Protein AF-A0A1Z2L1V6-F1 (afdb_monomer_lite)

Structure (mmCIF, N/CA/C/O backbone):
data_AF-A0A1Z2L1V6-F1
#
_entry.id   AF-A0A1Z2L1V6-F1
#
loop_
_atom_site.group_PDB
_atom_site.id
_atom_site.type_symbol
_atom_site.label_atom_id
_atom_site.label_alt_id
_atom_site.label_comp_id
_atom_site.label_asym_id
_atom_site.label_entity_id
_atom_site.label_seq_id
_atom_site.pdbx_PDB_ins_code
_atom_site.Cartn_x
_atom_site.Cartn_y
_atom_site.Cartn_z
_atom_site.occupancy
_atom_site.B_iso_or_equiv
_atom_site.auth_seq_id
_atom_site.auth_comp_id
_atom_site.auth_asym_id
_atom_site.auth_atom_id
_atom_site.pdbx_PDB_model_num
ATOM 1 N N . MET A 1 1 ? 20.965 -11.676 6.450 1.00 44.97 1 MET A N 1
ATOM 2 C CA . MET A 1 1 ? 20.371 -10.347 6.203 1.00 44.97 1 MET A CA 1
ATOM 3 C C . MET A 1 1 ? 20.035 -10.289 4.721 1.00 44.97 1 MET A C 1
ATOM 5 O O . MET A 1 1 ? 20.949 -10.193 3.921 1.00 44.97 1 MET A O 1
ATOM 9 N N . ARG A 1 2 ? 18.782 -10.573 4.347 1.00 53.12 2 ARG A N 1
ATOM 10 C CA . ARG A 1 2 ? 18.329 -10.669 2.942 1.00 53.12 2 ARG A CA 1
ATOM 11 C C . ARG A 1 2 ? 16.833 -10.354 2.872 1.00 53.12 2 ARG A C 1
ATOM 13 O O . ARG A 1 2 ? 16.032 -11.200 2.494 1.00 53.12 2 ARG A O 1
ATOM 20 N N . HIS A 1 3 ? 16.450 -9.210 3.430 1.00 53.44 3 HIS A N 1
ATOM 21 C CA . HIS A 1 3 ? 15.077 -8.685 3.382 1.00 53.44 3 HIS A CA 1
ATOM 22 C C . HIS A 1 3 ? 15.018 -7.291 2.736 1.00 53.44 3 HIS A C 1
ATOM 24 O O . HIS A 1 3 ? 13.933 -6.794 2.485 1.00 53.44 3 HIS A O 1
ATOM 30 N N . GLU A 1 4 ? 16.163 -6.688 2.401 1.00 54.22 4 GLU A N 1
ATOM 31 C CA . GLU A 1 4 ? 16.228 -5.328 1.846 1.00 54.22 4 GLU A CA 1
ATOM 32 C C . GLU A 1 4 ? 16.001 -5.310 0.316 1.00 54.22 4 GLU A C 1
ATOM 34 O O . GLU A 1 4 ? 15.522 -4.324 -0.234 1.00 54.22 4 GLU A O 1
ATOM 39 N N . ASP A 1 5 ? 16.219 -6.438 -0.377 1.00 55.47 5 ASP A N 1
ATOM 40 C CA . ASP A 1 5 ? 16.149 -6.512 -1.850 1.00 55.47 5 ASP A CA 1
ATOM 41 C C . ASP A 1 5 ? 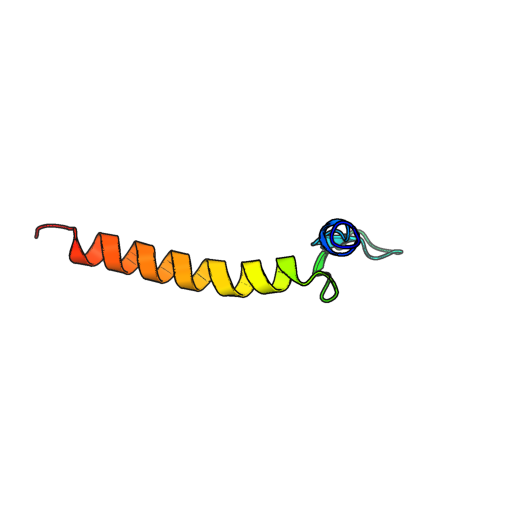14.709 -6.565 -2.420 1.00 55.47 5 ASP A C 1
ATOM 43 O O . ASP A 1 5 ? 14.488 -6.351 -3.620 1.00 55.47 5 ASP A O 1
ATOM 47 N N . GLU A 1 6 ? 13.708 -6.915 -1.601 1.00 56.03 6 GLU A N 1
ATOM 48 C CA . GLU A 1 6 ? 12.298 -6.955 -2.031 1.00 56.03 6 GLU A CA 1
ATOM 49 C C . GLU A 1 6 ? 11.615 -5.588 -1.908 1.00 56.03 6 GLU A C 1
ATOM 51 O O . GLU A 1 6 ? 10.771 -5.252 -2.748 1.00 56.03 6 GLU A O 1
ATOM 56 N N . GLU A 1 7 ? 12.023 -4.780 -0.926 1.00 56.91 7 GLU A N 1
ATOM 57 C CA . GLU A 1 7 ? 11.515 -3.421 -0.701 1.00 56.91 7 GLU A CA 1
ATOM 58 C C . GLU A 1 7 ? 12.053 -2.418 -1.731 1.00 56.91 7 GLU A C 1
ATOM 60 O O . GLU A 1 7 ? 11.358 -1.468 -2.098 1.00 56.91 7 GLU A O 1
ATOM 65 N N . GLU A 1 8 ? 13.244 -2.663 -2.280 1.00 63.22 8 GLU A N 1
ATOM 66 C CA . GLU A 1 8 ? 13.901 -1.765 -3.238 1.00 63.22 8 GLU A CA 1
ATOM 67 C C . GLU A 1 8 ? 13.247 -1.730 -4.629 1.00 63.22 8 GLU A C 1
ATOM 69 O O . GLU A 1 8 ? 13.553 -0.870 -5.462 1.00 63.22 8 GLU A O 1
ATOM 74 N N . ARG A 1 9 ? 12.324 -2.654 -4.925 1.00 68.12 9 ARG A N 1
ATOM 75 C CA . ARG A 1 9 ? 11.644 -2.657 -6.224 1.00 68.12 9 ARG A CA 1
ATOM 76 C C . ARG A 1 9 ? 10.651 -1.502 -6.266 1.00 68.12 9 ARG A C 1
ATOM 78 O O . ARG A 1 9 ? 9.693 -1.511 -5.503 1.00 68.12 9 ARG A O 1
ATOM 85 N N . PRO A 1 10 ? 10.760 -0.545 -7.198 1.00 73.62 10 PRO A N 1
ATOM 86 C CA . PRO A 1 10 ? 9.836 0.579 -7.227 1.00 73.62 10 PRO A CA 1
ATOM 87 C C . PRO A 1 10 ? 8.394 0.094 -7.455 1.00 73.62 10 PRO A C 1
ATOM 89 O O . PRO A 1 10 ? 8.139 -0.737 -8.338 1.00 73.62 10 PRO A O 1
ATOM 92 N N . LEU A 1 11 ? 7.458 0.620 -6.651 1.00 75.69 11 LEU A N 1
ATOM 93 C CA . LEU A 1 11 ? 6.013 0.334 -6.723 1.00 75.69 11 LEU A CA 1
ATOM 94 C C . LEU A 1 11 ? 5.438 0.625 -8.113 1.00 75.69 11 LEU A C 1
ATOM 96 O O . LEU A 1 11 ? 4.599 -0.114 -8.630 1.00 75.69 11 LEU A O 1
ATOM 100 N N . PHE A 1 12 ? 5.936 1.692 -8.733 1.00 80.88 12 PHE A N 1
ATOM 101 C CA . PHE A 1 12 ? 5.611 2.069 -10.096 1.00 80.88 12 PHE A CA 1
ATOM 102 C C . PHE A 1 12 ? 6.868 2.019 -10.947 1.00 80.88 12 PHE A C 1
ATOM 104 O O . PHE A 1 12 ? 7.889 2.621 -10.624 1.00 80.88 12 PHE A O 1
ATOM 111 N N . THR A 1 13 ? 6.776 1.320 -12.070 1.00 81.75 13 THR A N 1
ATOM 112 C CA . THR A 1 13 ? 7.848 1.273 -13.063 1.00 81.75 13 THR A CA 1
ATOM 113 C C . THR A 1 13 ? 7.426 2.075 -14.280 1.00 81.75 13 THR A C 1
ATOM 115 O O . THR A 1 13 ? 6.268 2.036 -14.707 1.00 81.75 13 THR A O 1
ATOM 118 N N . ARG A 1 14 ? 8.358 2.828 -14.860 1.00 80.00 14 ARG A N 1
ATOM 119 C CA . ARG A 1 14 ? 8.125 3.473 -16.150 1.00 80.00 14 ARG A CA 1
ATOM 120 C C . ARG A 1 14 ? 8.286 2.430 -17.251 1.00 80.00 14 ARG A C 1
ATOM 122 O O . ARG A 1 14 ? 9.278 1.701 -17.279 1.00 80.00 14 ARG A O 1
ATOM 129 N N . ARG A 1 15 ? 7.340 2.362 -18.192 1.00 77.94 15 ARG A N 1
ATOM 130 C CA . ARG A 1 15 ? 7.524 1.519 -19.384 1.00 77.94 15 ARG A CA 1
ATOM 131 C C . ARG A 1 15 ? 8.757 1.994 -20.163 1.00 77.94 15 ARG A C 1
ATOM 133 O O . ARG A 1 15 ? 8.850 3.170 -20.494 1.00 77.94 15 ARG A O 1
ATOM 140 N N . ARG A 1 16 ? 9.644 1.061 -20.531 1.00 72.38 16 ARG A N 1
ATOM 141 C CA . ARG A 1 16 ? 10.933 1.310 -21.218 1.00 72.38 16 ARG A CA 1
ATOM 142 C C . ARG A 1 16 ? 10.840 2.192 -22.475 1.00 72.38 16 ARG A C 1
ATOM 144 O O . ARG A 1 16 ? 11.807 2.857 -22.812 1.00 72.38 16 ARG A O 1
ATOM 151 N N . TYR A 1 17 ? 9.680 2.224 -23.133 1.00 73.62 17 TYR A N 1
ATOM 152 C CA . TYR A 1 17 ? 9.438 2.981 -24.367 1.00 73.62 17 TYR A CA 1
ATOM 153 C C . TYR A 1 17 ? 8.215 3.910 -24.281 1.00 73.62 17 TYR A C 1
ATOM 155 O O . TYR A 1 17 ? 7.589 4.213 -25.292 1.00 73.62 17 TYR A O 1
ATOM 163 N N . GLY A 1 18 ? 7.824 4.348 -23.080 1.00 69.56 18 GLY A N 1
ATOM 164 C CA . GLY A 1 18 ? 6.675 5.241 -22.914 1.00 69.56 18 GLY A CA 1
ATOM 165 C C . GLY A 1 18 ? 6.768 6.164 -21.701 1.00 69.56 18 GLY A C 1
ATOM 166 O O . GLY A 1 18 ? 7.588 5.985 -20.803 1.00 69.56 18 GLY A O 1
ATOM 167 N N . SER A 1 19 ? 5.889 7.167 -21.653 1.00 79.81 19 SER A N 1
ATOM 168 C CA . SER A 1 19 ? 5.710 8.028 -20.467 1.00 79.81 19 SER A CA 1
ATOM 169 C C . SER A 1 19 ? 4.766 7.416 -19.418 1.00 79.81 19 SER A C 1
ATOM 171 O O . SER A 1 19 ? 4.449 8.029 -18.405 1.00 79.81 19 SER A O 1
ATOM 173 N N . ARG A 1 20 ? 4.273 6.194 -19.660 1.00 81.12 20 ARG A N 1
ATOM 174 C CA . ARG A 1 20 ? 3.268 5.561 -18.807 1.00 81.12 20 ARG A CA 1
ATOM 175 C C . ARG A 1 20 ? 3.925 4.860 -17.622 1.00 81.12 20 ARG A C 1
ATOM 177 O O . ARG A 1 20 ? 4.734 3.946 -17.810 1.00 81.12 20 ARG A O 1
ATOM 184 N N . TRP A 1 21 ? 3.520 5.269 -16.427 1.00 81.69 21 TRP A N 1
ATOM 185 C CA . TRP A 1 21 ? 3.789 4.567 -15.180 1.00 81.69 21 TRP A CA 1
ATOM 186 C C . TRP A 1 21 ? 2.843 3.378 -15.049 1.00 81.69 21 TRP A C 1
ATOM 188 O O . TRP A 1 21 ? 1.641 3.500 -15.290 1.00 81.69 21 TRP A O 1
ATOM 198 N N . VAL A 1 22 ? 3.394 2.218 -14.714 1.00 82.50 22 VAL A N 1
ATOM 199 C CA . VAL A 1 22 ? 2.642 0.977 -14.519 1.00 82.50 22 VAL A CA 1
ATOM 200 C C . VAL A 1 22 ? 2.974 0.392 -13.162 1.00 82.50 22 VAL A C 1
ATOM 202 O O . VAL A 1 22 ? 4.129 0.395 -12.733 1.00 82.50 22 VAL A O 1
ATOM 205 N N . TYR A 1 23 ? 1.937 -0.118 -12.506 1.00 81.38 23 TYR A N 1
ATOM 206 C CA . TYR A 1 23 ? 2.069 -0.822 -11.244 1.00 81.38 23 TYR A CA 1
ATOM 207 C C . TYR A 1 23 ? 2.952 -2.063 -11.410 1.00 81.38 23 TYR A C 1
ATOM 209 O O . TYR A 1 23 ? 2.762 -2.869 -12.327 1.00 81.38 23 TYR A O 1
ATOM 217 N N . ASN A 1 24 ? 3.930 -2.201 -10.521 1.00 79.56 24 ASN A N 1
ATOM 218 C CA . ASN A 1 24 ? 4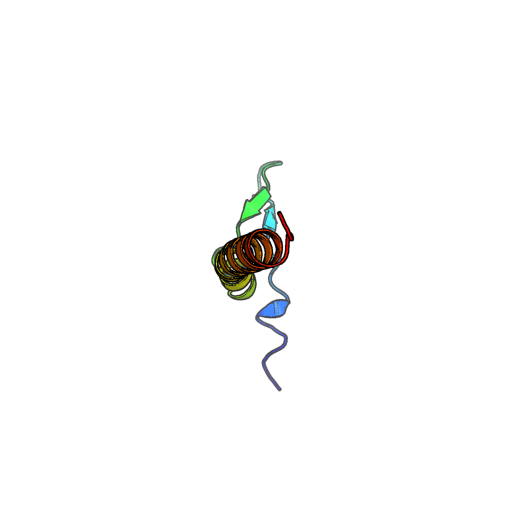.844 -3.324 -10.507 1.00 79.56 24 ASN A CA 1
ATOM 219 C C . ASN A 1 24 ? 4.288 -4.446 -9.629 1.00 79.56 24 ASN A C 1
ATOM 221 O O . ASN A 1 24 ? 4.488 -4.464 -8.418 1.00 79.56 24 ASN A O 1
ATOM 225 N N . HIS A 1 25 ? 3.656 -5.435 -10.259 1.00 74.69 25 HIS A N 1
ATOM 226 C CA . HIS A 1 25 ? 3.102 -6.599 -9.561 1.00 74.69 25 HIS A CA 1
ATOM 227 C C . HIS A 1 25 ? 4.156 -7.444 -8.817 1.00 74.69 25 HIS A C 1
ATOM 229 O O . HIS A 1 25 ? 3.793 -8.352 -8.075 1.00 74.69 25 HIS A O 1
ATOM 235 N N . ARG A 1 26 ? 5.456 -7.217 -9.066 1.00 77.75 26 ARG A N 1
ATOM 236 C CA . ARG A 1 26 ? 6.561 -7.940 -8.421 1.00 77.75 26 ARG A CA 1
ATOM 237 C C . ARG A 1 26 ? 7.004 -7.302 -7.105 1.00 77.75 26 ARG A C 1
ATOM 239 O O . ARG A 1 26 ? 7.927 -7.834 -6.499 1.00 77.75 26 ARG A O 1
ATOM 246 N N . ASN A 1 27 ? 6.418 -6.169 -6.708 1.00 80.62 27 ASN A N 1
ATOM 247 C CA . ASN A 1 27 ? 6.626 -5.598 -5.384 1.00 80.62 27 ASN A CA 1
ATOM 248 C C . ASN A 1 27 ? 5.496 -6.088 -4.446 1.00 80.62 27 ASN A C 1
ATOM 250 O O . ASN A 1 27 ? 4.345 -5.672 -4.622 1.00 80.62 27 ASN A O 1
ATOM 254 N N . PRO A 1 28 ? 5.797 -6.949 -3.455 1.00 78.62 28 PRO A N 1
ATOM 255 C CA . PRO A 1 28 ? 4.801 -7.456 -2.510 1.00 78.62 28 PRO A CA 1
ATOM 256 C C . PRO A 1 28 ? 4.208 -6.355 -1.611 1.00 78.62 28 PRO A C 1
ATOM 258 O O . PRO A 1 28 ? 3.030 -6.430 -1.258 1.00 78.62 28 PRO A O 1
ATOM 261 N N . ALA A 1 29 ? 4.960 -5.291 -1.310 1.00 80.62 29 ALA A N 1
ATOM 262 C CA . ALA A 1 29 ? 4.480 -4.147 -0.533 1.00 80.62 29 ALA A CA 1
ATOM 263 C C . ALA A 1 29 ? 3.393 -3.353 -1.273 1.00 80.62 29 ALA A C 1
ATOM 265 O O . ALA A 1 29 ? 2.462 -2.842 -0.654 1.00 80.62 29 ALA A O 1
ATOM 266 N N . GLY A 1 30 ? 3.451 -3.297 -2.606 1.00 80.00 30 GLY A N 1
ATOM 267 C CA . GLY A 1 30 ? 2.394 -2.670 -3.402 1.00 80.00 30 GLY A CA 1
ATOM 268 C C . GLY A 1 30 ? 1.059 -3.385 -3.263 1.00 80.00 30 GLY A C 1
ATOM 269 O O . GLY A 1 30 ? 0.017 -2.744 -3.126 1.00 80.00 30 GLY A O 1
ATOM 270 N N . LEU A 1 31 ? 1.098 -4.718 -3.224 1.00 81.00 31 LEU A N 1
ATOM 271 C CA . LEU A 1 31 ? -0.093 -5.53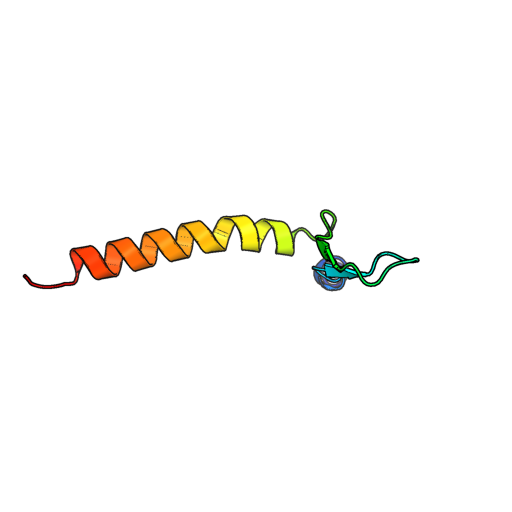4 -3.040 1.00 81.00 31 LEU A CA 1
ATOM 272 C C . LEU A 1 31 ? -0.616 -5.371 -1.615 1.00 81.00 31 LEU A C 1
AT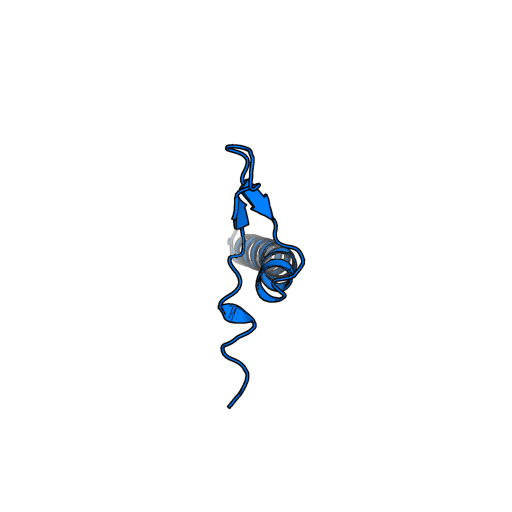OM 274 O O . LEU A 1 31 ? -1.816 -5.177 -1.427 1.00 81.00 31 LEU A O 1
ATOM 278 N N . ALA A 1 32 ? 0.283 -5.364 -0.628 1.00 86.50 32 ALA A N 1
ATOM 279 C CA . ALA A 1 32 ? -0.071 -5.102 0.760 1.00 86.50 32 ALA A CA 1
ATOM 280 C C . ALA A 1 32 ? -0.784 -3.749 0.915 1.00 86.50 32 ALA A C 1
ATOM 282 O O . ALA A 1 32 ? -1.845 -3.695 1.528 1.00 86.50 32 ALA A O 1
ATOM 283 N N . LEU A 1 33 ? -0.279 -2.677 0.296 1.00 86.06 33 LEU A N 1
ATOM 284 C CA . LEU A 1 33 ? -0.917 -1.356 0.335 1.00 86.06 33 LEU A CA 1
ATOM 285 C C . LEU A 1 33 ? -2.307 -1.349 -0.314 1.00 86.06 33 LEU A C 1
ATOM 287 O O . LEU A 1 33 ? -3.224 -0.748 0.243 1.00 86.06 33 LEU A O 1
ATOM 291 N N . ILE A 1 34 ? -2.489 -2.041 -1.445 1.00 87.69 34 ILE A N 1
ATOM 292 C CA . ILE A 1 34 ? -3.797 -2.164 -2.115 1.00 87.69 34 ILE A CA 1
ATOM 293 C C . ILE A 1 34 ? -4.828 -2.859 -1.215 1.00 87.69 34 ILE A C 1
ATOM 295 O O . ILE A 1 34 ? -6.007 -2.523 -1.277 1.00 87.69 34 ILE A O 1
ATOM 299 N N . VAL A 1 35 ? -4.402 -3.806 -0.375 1.00 89.44 35 VAL A N 1
ATOM 300 C CA . VAL A 1 35 ? -5.291 -4.532 0.546 1.00 89.44 35 VAL A CA 1
ATOM 301 C C . VAL A 1 35 ? -5.514 -3.760 1.849 1.00 89.44 35 VAL A C 1
ATOM 303 O O . VAL A 1 35 ? -6.644 -3.661 2.322 1.00 89.44 35 VAL A O 1
ATOM 306 N N . ILE A 1 36 ? -4.460 -3.186 2.428 1.00 92.31 36 ILE A N 1
ATOM 307 C CA . ILE A 1 36 ? -4.518 -2.486 3.718 1.00 92.31 36 ILE A CA 1
ATOM 308 C C . ILE A 1 36 ? -5.307 -1.182 3.592 1.00 92.31 36 ILE A C 1
ATOM 310 O O . ILE A 1 36 ? -6.121 -0.886 4.465 1.00 92.31 36 ILE A O 1
ATOM 314 N N . ALA A 1 37 ? -5.111 -0.420 2.511 1.00 94.62 37 ALA A N 1
ATOM 315 C CA . ALA A 1 37 ? -5.773 0.867 2.312 1.00 94.62 37 ALA A CA 1
ATOM 316 C C . ALA A 1 37 ? -7.308 0.794 2.458 1.00 94.62 37 ALA A C 1
ATOM 318 O O . ALA A 1 37 ? -7.830 1.492 3.326 1.00 94.62 37 ALA A O 1
ATOM 319 N N . PRO A 1 38 ? -8.052 -0.056 1.718 1.00 94.31 38 PRO A N 1
ATOM 320 C CA . PRO A 1 38 ? -9.505 -0.128 1.857 1.00 94.31 38 PRO A CA 1
ATOM 321 C C . PRO A 1 38 ? -9.941 -0.626 3.238 1.00 94.31 38 PRO A C 1
ATOM 323 O O . PRO A 1 38 ? -10.927 -0.120 3.768 1.00 94.31 38 PRO A O 1
ATOM 326 N N . VAL A 1 39 ? -9.208 -1.562 3.853 1.00 96.06 39 VAL A N 1
ATOM 327 C CA . VAL A 1 39 ? -9.524 -2.055 5.206 1.00 96.06 39 VAL A CA 1
ATOM 328 C C . VAL A 1 39 ? -9.414 -0.927 6.230 1.00 96.06 39 VAL A C 1
ATOM 330 O O . VAL A 1 39 ? -10.334 -0.725 7.022 1.00 96.06 39 VAL A O 1
ATOM 333 N N . VAL A 1 40 ? -8.328 -0.153 6.181 1.00 96.06 40 VAL A N 1
ATOM 334 C CA . VAL A 1 40 ? -8.129 1.010 7.056 1.00 96.06 40 VAL A CA 1
ATOM 335 C C . VAL A 1 40 ? -9.181 2.077 6.775 1.00 96.06 40 VAL A C 1
ATOM 337 O O . VAL A 1 40 ? -9.778 2.594 7.715 1.00 96.06 40 VAL A O 1
ATOM 340 N N . THR A 1 41 ? -9.461 2.381 5.506 1.00 96.25 41 THR A N 1
ATOM 341 C CA . THR A 1 41 ? -10.486 3.364 5.131 1.00 96.25 41 THR A CA 1
ATOM 342 C C . THR A 1 41 ? -11.857 2.986 5.684 1.00 96.25 41 THR A C 1
ATOM 344 O O . THR A 1 41 ? -12.502 3.821 6.315 1.00 96.25 41 THR A O 1
ATOM 347 N N . VAL A 1 42 ? -12.292 1.736 5.505 1.00 96.12 42 VAL A N 1
ATOM 348 C CA . VAL A 1 42 ? -13.573 1.256 6.041 1.00 96.12 42 VAL A CA 1
ATOM 349 C C . VAL A 1 42 ? -13.565 1.269 7.568 1.00 96.12 42 VAL A C 1
ATOM 351 O O . VAL A 1 42 ? -14.519 1.752 8.171 1.00 96.12 42 VAL A O 1
ATOM 354 N N . GLY A 1 43 ? -12.489 0.798 8.203 1.00 95.19 43 GLY A N 1
ATOM 355 C CA . GLY A 1 43 ? -12.362 0.794 9.660 1.0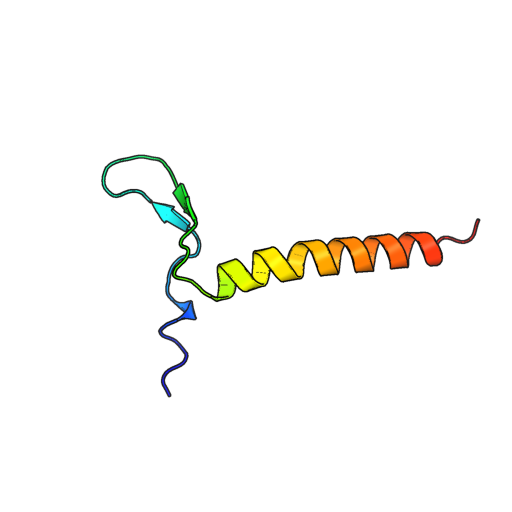0 95.19 43 GLY A CA 1
ATOM 356 C C . GLY A 1 43 ? -12.469 2.195 10.264 1.00 95.19 43 GLY A C 1
ATOM 357 O O . GLY A 1 43 ? -13.240 2.404 11.199 1.00 95.19 43 GLY A O 1
ATOM 358 N N . VAL A 1 44 ? -11.761 3.171 9.690 1.00 95.06 44 VAL A N 1
ATOM 359 C CA . VAL A 1 44 ? -11.822 4.579 10.111 1.00 95.06 44 VAL A CA 1
ATOM 360 C C . VAL A 1 44 ? -13.208 5.166 9.859 1.00 95.06 44 VAL A C 1
ATOM 362 O O . VAL A 1 44 ? -13.754 5.828 10.737 1.00 95.06 44 VAL A O 1
ATOM 365 N N . LEU A 1 45 ? -13.807 4.905 8.695 1.00 94.94 45 LEU A N 1
ATOM 366 C CA . LEU A 1 45 ? -15.142 5.403 8.368 1.00 94.94 45 LEU A CA 1
ATOM 367 C C . LEU A 1 45 ? -16.192 4.885 9.358 1.00 94.94 45 LEU A C 1
ATOM 369 O O . LEU A 1 45 ? -17.018 5.658 9.842 1.00 94.94 45 LEU A O 1
ATOM 373 N N . LEU A 1 46 ? -16.141 3.593 9.689 1.00 94.56 46 LEU A N 1
ATOM 374 C CA . LEU A 1 46 ? -17.017 2.994 10.690 1.00 94.56 46 LEU A CA 1
ATOM 375 C C . LEU A 1 46 ? -16.760 3.599 12.069 1.00 94.56 46 LEU A C 1
ATOM 377 O O . LEU A 1 46 ? -17.713 4.007 12.724 1.00 94.56 46 LEU A O 1
ATOM 381 N N . LEU A 1 47 ? -15.500 3.725 12.488 1.00 92.31 47 LEU A N 1
ATOM 382 C CA . LEU A 1 47 ? -15.145 4.330 13.772 1.00 92.31 47 LEU A CA 1
ATOM 383 C C . LEU A 1 47 ? -15.711 5.750 13.910 1.00 92.31 47 LEU A C 1
ATOM 385 O O . LEU A 1 47 ? -16.313 6.073 14.931 1.00 92.31 47 LEU A O 1
ATOM 389 N N . LEU A 1 48 ? -15.574 6.574 12.871 1.00 91.94 48 LEU A N 1
ATOM 390 C CA . LEU A 1 48 ? -16.129 7.928 12.843 1.00 91.94 48 LEU A CA 1
ATOM 391 C C . LEU A 1 48 ? -17.663 7.921 12.839 1.00 91.94 48 LEU A C 1
ATOM 393 O O . LEU A 1 48 ? -18.280 8.749 13.501 1.00 91.94 48 LEU A O 1
ATOM 397 N N . SER A 1 49 ? -18.282 6.970 12.138 1.00 89.81 49 SER A N 1
ATOM 398 C CA . SER A 1 49 ? -19.744 6.844 12.070 1.00 89.81 49 SER A CA 1
ATOM 399 C C . SER A 1 49 ? -20.360 6.385 13.395 1.00 89.81 49 SER A C 1
ATOM 401 O O . SER A 1 49 ? -21.445 6.835 13.752 1.00 89.81 49 SER A O 1
ATOM 403 N N . TYR A 1 50 ? -19.680 5.502 14.131 1.00 84.19 50 TYR A N 1
ATOM 404 C CA . TYR A 1 50 ? -20.118 5.027 15.448 1.00 84.19 50 TYR A CA 1
ATOM 405 C C . TYR A 1 50 ? -19.750 5.989 16.583 1.00 84.19 50 TYR A C 1
ATOM 407 O O . TYR A 1 50 ? -20.431 6.012 17.604 1.00 84.19 50 TYR A O 1
ATOM 415 N N . GLY A 1 51 ? -18.681 6.770 16.416 1.00 71.75 51 GLY A N 1
ATOM 416 C CA . GLY A 1 51 ? -18.206 7.748 17.392 1.00 71.75 51 GLY A CA 1
ATOM 417 C C . GLY A 1 51 ? -18.830 9.137 17.260 1.00 71.75 51 GLY A C 1
ATOM 418 O O . GLY A 1 51 ? -18.564 9.976 18.113 1.00 71.75 51 GLY A O 1
ATOM 419 N N . ALA A 1 52 ? -19.635 9.399 16.226 1.00 63.88 52 ALA A N 1
ATOM 420 C CA . ALA A 1 52 ? -20.396 10.636 16.095 1.00 63.88 52 ALA A CA 1
ATOM 421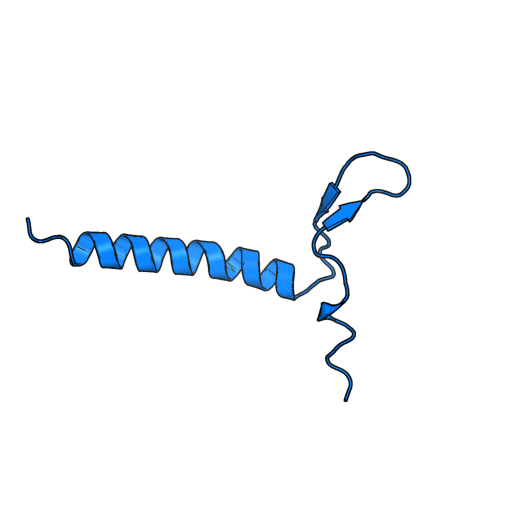 C C . ALA A 1 52 ? -21.629 10.585 17.022 1.00 63.88 52 ALA A C 1
ATOM 423 O O . ALA A 1 52 ? -22.588 9.873 16.699 1.00 63.88 52 ALA A O 1
ATOM 424 N N . PRO A 1 53 ? -21.643 11.293 18.172 1.00 61.88 53 PRO A N 1
ATOM 425 C CA . PRO A 1 53 ? -22.874 11.451 18.934 1.00 61.88 53 PRO A CA 1
ATOM 426 C C . PRO A 1 53 ? -23.894 12.173 18.042 1.00 61.88 53 PRO A C 1
ATOM 428 O O . PRO A 1 53 ? -23.576 13.202 17.447 1.00 61.88 53 PRO A O 1
ATOM 431 N N . ARG A 1 54 ? -25.081 11.575 17.896 1.00 61.94 54 ARG A N 1
ATOM 432 C CA . ARG A 1 54 ? -26.224 12.195 17.214 1.00 61.94 54 ARG A CA 1
ATOM 433 C C . ARG A 1 54 ? -26.762 13.373 18.010 1.00 61.94 54 ARG A C 1
ATOM 435 O O . ARG A 1 54 ? -26.793 13.254 19.255 1.00 61.94 54 ARG A O 1
#

Sequence (54 aa):
MRHEDEEERPLFTRRRYGSRWVYNHRNPAGLALIVIAPVVTVGVLLLLSYGAPR

Organism: NCBI:txid1940

Secondary structure (DSSP, 8-state):
---HHHHTS-SEEE-TTSS-EEE-TT-HHHHHHHHHHHHHHHHHHHHHHHHS--

Radius of gyration: 17.23 Å; chains: 1; bounding box: 47×23×43 Å

Foldseek 3Di:
DPPVVLQPPDQWDADPPDNDTDGDPSRVVNVVCVVVVVVVVVVVVVVCVVPDDD

pLDDT: mean 78.58, std 13.46, range [44.97, 96.25]